Protein AF-A0A5R8KD16-F1 (afdb_monomer)

Radius of gyration: 21.83 Å; Cα contacts (8 Å, |Δi|>4): 300; chains: 1; bounding box: 64×31×75 Å

Secondary structure (DSSP, 8-state):
-HHHHHHHHHHHHHHHHHHHHHIIIIIHHHTT--SHHHHHHHHHT--EEEEEPPTTPEEEEEEESS-S-EEEETTEEEE---SEE--EEEEEEETTEEEEEEE--EE-STTPEEEEEESSTT-TT--EEEEETTEEE----EEEEE-----------

Foldseek 3Di:
DVVVVVVVVVCVVVVVVVVLCCCLVPVVVVVVHSDSLLSVLVVVLPEKEKEAAAPQKAWPDKDKPQFPPWDDDGRIIITQHAQDQMWIWTWIDHPNWIKIKIFGDHRRGSRKYKYWDFPHSNDRPGDTWIDISNHTDDDPRIDMDTDDDPDPPPPDD

Organism: NCBI:txid2576071

Nearest PDB structures (foldseek):
  3a57-assembly1_A  TM=4.289E-01  e=3.166E-02  Vibrio parahaemolyticus
  4wx3-assembly1_B  TM=4.260E-01  e=8.710E-02  Grimontia hollisae
  3kog-assembly1_A  TM=4.996E-01  e=1.429E+00  Phocaeicola vulgatus ATCC 8482
  8uid-assembly1_C  TM=3.632E-01  e=1.924E+00  Desulfurococcus amylolyticus
  2vqz-assembly1_B  TM=3.425E-01  e=8.028E+00  Influenza A virus

Structure (mmCIF, N/CA/C/O backbone):
data_AF-A0A5R8KD16-F1
#
_entry.id   AF-A0A5R8KD16-F1
#
loop_
_atom_site.group_PDB
_atom_site.id
_atom_site.type_symbol
_atom_site.label_atom_id
_atom_site.label_alt_id
_atom_site.label_comp_id
_atom_site.label_asym_id
_atom_site.label_entity_id
_atom_site.label_seq_id
_atom_site.pdbx_PDB_ins_code
_atom_site.Cartn_x
_atom_site.Cartn_y
_atom_site.Cartn_z
_atom_site.occupancy
_atom_site.B_iso_or_equiv
_atom_site.auth_seq_id
_atom_site.auth_comp_id
_atom_site.auth_asym_id
_atom_site.auth_atom_id
_atom_site.pdbx_PDB_model_num
ATOM 1 N N . MET A 1 1 ? 27.075 -16.245 -40.759 1.00 64.56 1 MET A N 1
ATOM 2 C CA . MET A 1 1 ? 25.967 -16.666 -39.868 1.00 64.56 1 MET A CA 1
ATOM 3 C C . MET A 1 1 ? 26.304 -16.569 -38.379 1.00 64.56 1 MET A C 1
ATOM 5 O O . MET A 1 1 ? 25.646 -15.789 -37.712 1.00 64.56 1 MET A O 1
ATOM 9 N N . ARG A 1 2 ? 27.343 -17.240 -37.846 1.00 74.69 2 ARG A N 1
ATOM 10 C CA . ARG A 1 2 ? 27.667 -17.206 -36.395 1.00 74.69 2 ARG A CA 1
ATOM 11 C C . ARG A 1 2 ? 27.822 -15.796 -35.789 1.00 74.69 2 ARG A C 1
ATOM 13 O O . ARG A 1 2 ? 27.236 -15.522 -34.755 1.00 74.69 2 ARG A O 1
ATOM 20 N N . ARG A 1 3 ? 28.534 -14.874 -36.455 1.00 80.19 3 ARG A N 1
ATOM 21 C CA . ARG A 1 3 ? 28.703 -13.479 -35.981 1.00 80.19 3 ARG A CA 1
ATOM 22 C C . ARG A 1 3 ? 27.389 -12.698 -35.881 1.00 80.19 3 ARG A C 1
ATOM 24 O O . ARG A 1 3 ? 27.189 -11.980 -34.914 1.00 80.19 3 ARG A O 1
ATOM 31 N N . VAL A 1 4 ? 26.493 -12.874 -36.852 1.00 86.06 4 VAL A N 1
ATOM 32 C CA . VAL A 1 4 ? 25.177 -12.213 -36.862 1.00 86.06 4 VAL A CA 1
ATOM 33 C C . VAL A 1 4 ? 24.324 -12.717 -35.697 1.00 86.06 4 VAL A C 1
ATOM 35 O O . VAL A 1 4 ? 23.692 -11.918 -35.021 1.00 86.06 4 VAL A O 1
ATOM 38 N N . ILE A 1 5 ? 24.385 -14.018 -35.396 1.00 86.81 5 ILE A N 1
ATOM 39 C CA . ILE A 1 5 ? 23.692 -14.612 -34.245 1.00 86.81 5 ILE A CA 1
ATOM 40 C C . ILE A 1 5 ? 24.199 -14.010 -32.927 1.00 86.81 5 ILE A C 1
A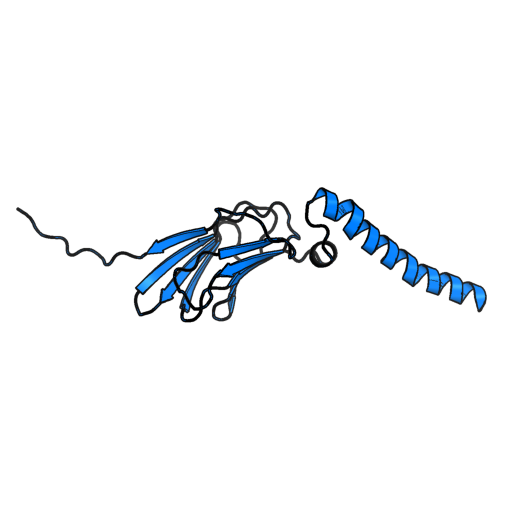TOM 42 O O . ILE A 1 5 ? 23.387 -13.611 -32.101 1.00 86.81 5 ILE A O 1
ATOM 46 N N . TYR A 1 6 ? 25.517 -13.870 -32.740 1.00 88.31 6 TYR A N 1
ATOM 47 C CA . TYR A 1 6 ? 26.062 -13.246 -31.525 1.00 88.31 6 TYR A CA 1
ATOM 48 C C . TYR A 1 6 ? 25.669 -11.773 -31.378 1.00 88.31 6 TYR A C 1
ATOM 50 O O . TYR A 1 6 ? 25.383 -11.335 -30.269 1.00 88.31 6 TYR A O 1
ATOM 58 N N . ILE A 1 7 ? 25.612 -11.019 -32.479 1.00 87.62 7 ILE A N 1
ATOM 59 C CA . ILE A 1 7 ? 25.168 -9.617 -32.462 1.00 87.62 7 ILE A CA 1
ATOM 60 C C . ILE A 1 7 ? 23.686 -9.528 -32.083 1.00 87.62 7 ILE A C 1
ATOM 62 O O . ILE A 1 7 ? 23.326 -8.734 -31.219 1.00 87.62 7 ILE A O 1
ATOM 66 N N . LEU A 1 8 ? 22.834 -10.365 -32.680 1.00 88.69 8 LEU A N 1
ATOM 67 C CA . LEU A 1 8 ? 21.404 -10.393 -32.368 1.00 88.69 8 LEU A CA 1
ATOM 68 C C . LEU A 1 8 ? 21.143 -10.822 -30.920 1.00 88.69 8 LEU A C 1
ATOM 70 O O . LEU A 1 8 ? 20.332 -10.196 -30.245 1.00 88.69 8 LEU A O 1
ATOM 74 N N . LEU A 1 9 ? 21.865 -11.828 -30.418 1.00 88.19 9 LEU A N 1
ATOM 75 C CA . LEU A 1 9 ? 21.788 -12.248 -29.015 1.00 88.19 9 LEU A CA 1
ATOM 76 C C . LEU A 1 9 ? 22.275 -11.149 -28.063 1.00 88.19 9 LEU A C 1
ATOM 78 O O . LEU A 1 9 ? 21.639 -10.894 -27.044 1.00 88.19 9 LEU A O 1
ATOM 82 N N . GLY A 1 10 ? 23.370 -10.467 -28.410 1.00 87.00 10 GLY A N 1
ATOM 83 C CA . GLY A 1 10 ? 23.874 -9.329 -27.646 1.00 87.00 10 GLY A CA 1
ATOM 84 C C . GLY A 1 10 ? 22.850 -8.197 -27.568 1.00 87.00 10 GLY A C 1
ATOM 85 O O . GLY A 1 10 ? 22.562 -7.708 -26.481 1.00 87.00 10 GLY A O 1
ATOM 86 N N . LEU A 1 11 ? 22.235 -7.827 -28.694 1.00 90.88 11 LEU A N 1
ATOM 87 C CA . LEU A 1 11 ? 21.185 -6.805 -28.737 1.00 90.88 11 LEU A CA 1
ATOM 88 C C . LEU A 1 11 ? 19.927 -7.220 -27.966 1.00 90.88 11 LEU A C 1
ATOM 90 O O . LEU A 1 11 ? 19.362 -6.397 -27.249 1.00 90.88 11 LEU A O 1
ATOM 94 N N . ALA A 1 12 ? 19.520 -8.489 -28.059 1.00 91.12 12 ALA A N 1
ATOM 95 C CA . ALA A 1 12 ? 18.364 -9.018 -27.336 1.00 91.12 12 ALA A CA 1
ATOM 96 C C . ALA A 1 12 ? 18.523 -8.941 -25.808 1.00 91.12 12 ALA A C 1
ATOM 98 O O . ALA A 1 12 ? 17.524 -8.870 -25.102 1.00 91.12 12 ALA A O 1
ATOM 99 N N . LEU A 1 13 ? 19.757 -8.921 -25.296 1.00 90.81 13 LEU A N 1
ATOM 100 C CA . LEU A 1 13 ? 20.044 -8.721 -23.873 1.00 90.81 13 LEU A CA 1
ATOM 101 C C . LEU A 1 13 ? 20.275 -7.246 -23.525 1.00 90.81 13 LEU A C 1
ATOM 103 O O . LEU A 1 13 ? 19.766 -6.758 -22.516 1.00 90.81 13 LEU A O 1
ATOM 107 N N . LEU A 1 14 ? 21.025 -6.524 -24.361 1.00 93.25 14 LEU A N 1
ATOM 108 C CA . LEU A 1 14 ? 21.408 -5.137 -24.097 1.00 93.25 14 LEU A CA 1
ATOM 109 C C . LEU A 1 14 ? 20.221 -4.176 -24.156 1.00 93.25 14 LEU A C 1
ATOM 111 O O . LEU A 1 14 ? 20.128 -3.292 -23.309 1.00 93.25 14 LEU A O 1
ATOM 115 N N . VAL A 1 15 ? 19.310 -4.338 -25.120 1.00 93.25 15 VAL A N 1
ATOM 116 C CA . VAL A 1 15 ? 18.177 -3.414 -25.288 1.00 93.25 15 VAL A CA 1
ATOM 117 C C . VAL A 1 15 ? 17.218 -3.469 -24.087 1.00 93.25 15 VAL A C 1
ATOM 119 O O . VAL A 1 15 ? 16.943 -2.407 -23.525 1.00 93.25 15 VAL A O 1
ATOM 122 N N . PRO A 1 16 ? 16.756 -4.644 -23.607 1.00 92.00 16 PRO A N 1
ATOM 123 C CA . PRO A 1 16 ? 15.934 -4.711 -22.399 1.00 92.00 16 PRO A CA 1
ATOM 124 C C . PRO A 1 16 ? 16.660 -4.203 -21.154 1.00 92.00 16 PRO A C 1
ATOM 126 O O . PRO A 1 16 ? 16.062 -3.490 -20.354 1.00 92.00 16 PRO A O 1
ATOM 129 N N . ALA A 1 17 ? 17.952 -4.512 -20.997 1.00 91.50 17 ALA A N 1
ATOM 130 C CA . ALA A 1 17 ? 18.733 -4.020 -19.865 1.00 91.50 17 ALA A CA 1
ATOM 131 C C . ALA A 1 17 ? 18.832 -2.485 -19.867 1.00 91.50 17 ALA A C 1
ATOM 133 O O . ALA A 1 17 ? 18.579 -1.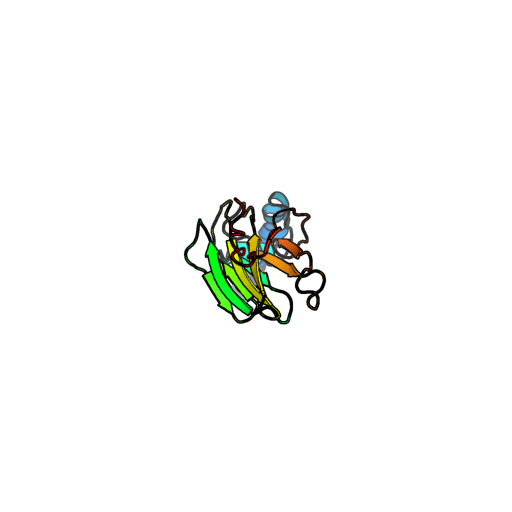849 -18.844 1.00 91.50 17 ALA A O 1
ATOM 134 N N . ALA A 1 18 ? 19.127 -1.879 -21.021 1.00 93.62 18 ALA A N 1
ATOM 135 C CA . ALA A 1 18 ? 19.162 -0.428 -21.176 1.00 93.62 18 ALA A CA 1
ATOM 136 C C . ALA A 1 18 ? 17.789 0.208 -20.914 1.00 93.62 18 ALA A C 1
ATOM 138 O O . ALA A 1 18 ? 17.707 1.233 -20.241 1.00 93.62 18 ALA A O 1
ATOM 139 N N . PHE A 1 19 ? 16.707 -0.423 -21.378 1.00 94.00 19 PHE A N 1
ATOM 140 C CA . PHE A 1 19 ? 15.346 0.029 -21.101 1.00 94.00 19 PHE A CA 1
ATOM 141 C C . PHE A 1 19 ? 15.007 -0.024 -19.604 1.00 94.00 19 PHE A C 1
ATOM 143 O O . PHE A 1 19 ? 14.470 0.941 -19.070 1.00 94.00 19 PHE A O 1
ATOM 150 N N . LEU A 1 20 ? 15.376 -1.096 -18.895 1.00 93.38 20 LEU A N 1
ATOM 151 C CA . LEU A 1 20 ? 15.185 -1.200 -17.442 1.00 93.38 20 LEU A CA 1
ATOM 152 C C . LEU A 1 20 ? 15.945 -0.108 -16.680 1.00 93.38 20 LEU A C 1
ATOM 154 O O . LEU A 1 20 ? 15.398 0.505 -15.761 1.00 93.38 20 LEU A O 1
ATOM 158 N N . VAL A 1 21 ? 17.189 0.165 -17.083 1.00 94.00 21 VAL A N 1
ATOM 159 C CA . VAL A 1 21 ? 17.995 1.262 -16.530 1.00 94.00 21 VAL A CA 1
ATOM 160 C C . VAL A 1 21 ? 17.323 2.609 -16.806 1.00 94.00 21 VAL A C 1
ATOM 162 O O . VAL A 1 21 ? 17.181 3.406 -15.882 1.00 94.00 21 VAL A O 1
ATOM 165 N N . PHE A 1 22 ? 16.839 2.846 -18.027 1.00 94.62 22 PHE A N 1
ATOM 166 C CA . PHE A 1 22 ? 16.106 4.065 -18.377 1.00 94.62 22 PHE A CA 1
ATOM 167 C C . PHE A 1 22 ? 14.836 4.246 -17.530 1.00 94.62 22 PHE A C 1
ATOM 169 O O . PHE A 1 22 ? 14.619 5.317 -16.964 1.00 94.62 22 PHE A O 1
ATOM 176 N N . VAL A 1 23 ? 14.023 3.196 -17.368 1.00 93.94 23 VAL A N 1
ATOM 177 C CA . VAL A 1 23 ? 12.816 3.251 -16.529 1.00 93.94 23 VAL A CA 1
ATOM 178 C C . VAL A 1 23 ? 13.183 3.648 -15.100 1.00 93.94 23 VAL A C 1
ATOM 180 O O . VAL A 1 23 ? 12.602 4.591 -14.569 1.00 93.94 23 VAL A O 1
ATOM 183 N N . ARG A 1 24 ? 14.176 2.994 -14.483 1.00 93.19 24 ARG A N 1
ATOM 184 C CA . ARG A 1 24 ? 14.570 3.288 -13.098 1.00 93.19 24 ARG A CA 1
ATOM 185 C C . ARG A 1 24 ? 15.178 4.682 -12.923 1.00 93.19 24 ARG A C 1
ATOM 187 O O . ARG A 1 24 ? 14.822 5.384 -11.982 1.00 93.19 24 ARG A O 1
ATOM 194 N N . TYR A 1 25 ? 16.131 5.058 -13.771 1.00 94.25 25 TYR A N 1
ATOM 195 C CA . TYR A 1 25 ? 16.970 6.239 -13.541 1.00 94.25 25 TYR A CA 1
ATOM 196 C C . TYR A 1 25 ? 16.493 7.500 -14.263 1.00 94.25 25 TYR A C 1
ATOM 198 O O . TYR A 1 25 ? 17.009 8.577 -13.985 1.00 94.25 25 TYR A O 1
ATOM 206 N N . SER A 1 26 ? 15.516 7.400 -15.164 1.00 91.31 26 SER A N 1
ATOM 207 C CA . SER A 1 26 ? 14.915 8.568 -15.815 1.00 91.31 26 SER A CA 1
ATOM 208 C C . SER A 1 26 ? 13.455 8.730 -15.413 1.00 91.31 26 SER A C 1
ATOM 210 O O . SER A 1 26 ? 13.088 9.757 -14.853 1.00 91.31 26 SER A O 1
ATOM 212 N N . PHE A 1 27 ? 12.630 7.706 -15.633 1.00 89.75 27 PHE A N 1
ATOM 213 C CA . PHE A 1 27 ? 11.184 7.827 -15.435 1.00 89.75 27 PHE A CA 1
ATOM 214 C C . PHE A 1 27 ? 10.774 7.709 -13.953 1.00 89.75 27 PHE A C 1
ATOM 216 O O . PHE A 1 27 ? 10.029 8.533 -13.442 1.00 89.75 27 PHE A O 1
ATOM 223 N N . MET A 1 28 ? 11.302 6.740 -13.200 1.00 90.75 28 MET A N 1
ATOM 224 C CA . MET A 1 28 ? 10.957 6.599 -11.774 1.00 90.75 28 MET A CA 1
ATOM 225 C C . MET A 1 28 ? 11.545 7.717 -10.894 1.00 90.75 28 MET A C 1
ATOM 227 O O . MET A 1 28 ? 11.031 7.987 -9.808 1.00 90.75 28 MET A O 1
ATOM 231 N N . VAL A 1 29 ? 12.611 8.382 -11.355 1.00 89.38 29 VAL A N 1
ATOM 232 C CA . VAL A 1 29 ? 13.182 9.558 -10.680 1.00 89.38 29 VAL A CA 1
ATOM 233 C C . VAL A 1 29 ? 12.197 10.726 -10.698 1.00 89.38 29 VAL A C 1
ATOM 235 O O . VAL A 1 29 ? 12.017 11.350 -9.655 1.00 89.38 29 VAL A O 1
ATOM 238 N N . SER A 1 30 ? 11.522 10.999 -11.824 1.00 87.19 30 SER A N 1
ATOM 239 C CA . SER A 1 30 ? 10.536 12.092 -11.896 1.00 87.19 30 SER A CA 1
ATOM 240 C C . SER A 1 30 ? 9.309 11.850 -11.020 1.00 87.19 30 SER A C 1
ATOM 242 O O . SER A 1 30 ? 8.678 12.800 -10.576 1.00 87.19 30 SER A O 1
ATOM 244 N N . GLU A 1 31 ? 9.001 10.586 -10.740 1.00 84.62 31 GLU A N 1
ATOM 245 C CA . GLU A 1 31 ? 7.925 10.178 -9.831 1.00 84.62 31 GLU A CA 1
ATOM 246 C C . GLU A 1 31 ? 8.373 10.192 -8.355 1.00 84.62 31 GLU A C 1
ATOM 248 O O . GLU A 1 31 ? 7.545 10.105 -7.458 1.00 84.62 31 GLU A O 1
ATOM 253 N N . GLY A 1 32 ? 9.678 10.303 -8.067 1.00 86.56 32 GLY A N 1
ATOM 254 C CA . GLY A 1 32 ? 10.208 10.329 -6.698 1.00 86.56 32 GLY A CA 1
ATOM 255 C C . GLY A 1 32 ? 10.400 8.953 -6.041 1.00 86.56 32 GLY A C 1
ATOM 256 O O . GLY A 1 32 ? 10.496 8.878 -4.808 1.00 86.56 32 GLY A O 1
ATOM 257 N N . TYR A 1 33 ? 10.484 7.878 -6.841 1.00 87.12 33 TYR A N 1
ATOM 258 C CA . TYR A 1 33 ? 10.684 6.493 -6.377 1.00 87.12 33 TYR A CA 1
ATOM 259 C C . TYR A 1 33 ? 11.719 5.722 -7.230 1.00 87.12 33 TYR A C 1
ATOM 261 O O . TYR A 1 33 ? 11.357 4.745 -7.881 1.00 87.12 33 TYR A O 1
ATOM 269 N N . PRO A 1 34 ? 13.015 6.090 -7.261 1.00 90.25 34 PRO A N 1
ATOM 270 C CA . PRO A 1 34 ? 14.023 5.468 -8.138 1.00 90.25 34 PRO A CA 1
ATOM 271 C C . PRO A 1 34 ? 14.488 4.060 -7.689 1.00 90.25 34 PRO A C 1
ATOM 273 O O . PRO A 1 34 ? 15.685 3.743 -7.638 1.00 90.25 34 PRO A O 1
ATOM 276 N N . THR A 1 35 ? 13.542 3.185 -7.358 1.00 91.81 35 THR A N 1
ATOM 277 C CA . THR A 1 35 ? 13.758 1.815 -6.884 1.00 91.81 35 THR A CA 1
ATOM 278 C C . THR A 1 35 ? 13.509 0.797 -7.999 1.00 91.81 35 THR A C 1
ATOM 280 O O . THR A 1 35 ? 12.825 1.072 -8.991 1.00 91.81 35 THR A O 1
ATOM 283 N N . TRP A 1 36 ? 14.091 -0.397 -7.867 1.00 91.88 36 TRP A N 1
ATOM 284 C CA . TRP A 1 36 ? 13.822 -1.484 -8.816 1.00 91.88 36 TRP A CA 1
ATOM 285 C C . TRP A 1 36 ? 12.395 -2.015 -8.668 1.00 91.88 36 TRP A C 1
ATOM 287 O O . TRP A 1 36 ? 11.795 -2.452 -9.647 1.00 91.88 36 TRP A O 1
ATOM 297 N N . GLU A 1 37 ? 11.832 -1.925 -7.468 1.00 91.06 37 GLU A N 1
ATOM 298 C CA . GLU A 1 37 ? 10.452 -2.257 -7.141 1.00 91.06 37 GLU A CA 1
ATOM 299 C C . GLU A 1 37 ? 9.484 -1.359 -7.913 1.00 91.06 37 GLU A C 1
ATOM 301 O O . GLU A 1 37 ? 8.558 -1.871 -8.540 1.00 91.06 37 GLU A O 1
ATOM 306 N N . ALA A 1 38 ? 9.729 -0.044 -7.944 1.00 90.31 38 ALA A N 1
ATOM 307 C CA . ALA A 1 38 ? 8.927 0.902 -8.716 1.00 90.31 38 ALA A CA 1
ATOM 308 C C . ALA A 1 38 ? 8.974 0.575 -10.218 1.00 90.31 38 ALA A C 1
ATOM 310 O O . ALA A 1 38 ? 7.931 0.441 -10.861 1.00 90.31 38 ALA A O 1
ATOM 311 N N . ALA A 1 39 ? 10.180 0.354 -10.757 1.00 92.19 39 ALA A N 1
ATOM 312 C CA . ALA A 1 39 ? 10.373 -0.014 -12.159 1.00 92.19 39 ALA A CA 1
ATOM 313 C C . ALA A 1 39 ? 9.668 -1.336 -12.508 1.00 92.19 39 ALA A C 1
ATOM 315 O O . ALA A 1 39 ? 8.973 -1.416 -13.519 1.00 92.19 39 ALA A O 1
ATOM 316 N N . ARG A 1 40 ? 9.783 -2.363 -11.653 1.00 91.00 40 ARG A N 1
ATOM 317 C CA . ARG A 1 40 ? 9.046 -3.626 -11.802 1.00 91.00 40 ARG A CA 1
ATOM 318 C C . ARG A 1 40 ? 7.544 -3.364 -11.837 1.00 91.00 40 ARG A C 1
ATOM 320 O O . ARG A 1 40 ? 6.889 -3.808 -12.775 1.00 91.00 40 ARG A O 1
ATOM 327 N N . ASN A 1 41 ? 7.002 -2.664 -10.838 1.00 90.12 41 ASN A N 1
ATOM 328 C CA . ASN A 1 41 ? 5.560 -2.455 -10.713 1.00 90.12 41 ASN A CA 1
ATOM 329 C C . ASN A 1 41 ? 4.998 -1.658 -11.897 1.00 90.12 41 ASN A C 1
ATOM 331 O O . ASN A 1 41 ? 3.919 -1.988 -12.385 1.00 90.12 41 ASN A O 1
ATOM 335 N N . TYR A 1 42 ? 5.750 -0.679 -12.413 1.00 89.31 42 TYR A N 1
ATOM 336 C CA . TYR A 1 42 ? 5.430 0.025 -13.658 1.00 89.31 42 TYR A CA 1
ATOM 337 C C . TYR A 1 42 ? 5.264 -0.938 -14.838 1.00 89.31 42 TYR A C 1
ATOM 339 O O . TYR A 1 42 ? 4.255 -0.885 -15.543 1.00 89.31 42 TYR A O 1
ATOM 347 N N . LEU A 1 43 ? 6.231 -1.838 -15.038 1.00 90.50 43 LEU A N 1
ATOM 348 C CA . LEU A 1 43 ? 6.246 -2.760 -16.177 1.00 90.50 43 LEU A CA 1
ATOM 349 C C . LEU A 1 43 ? 5.116 -3.783 -16.116 1.00 90.50 43 LEU A C 1
ATOM 351 O O . LEU A 1 43 ? 4.516 -4.086 -17.143 1.00 90.50 43 LEU A O 1
ATOM 355 N N . VAL A 1 44 ? 4.813 -4.294 -14.921 1.00 88.56 44 VAL A N 1
ATOM 356 C CA . VAL A 1 44 ? 3.732 -5.273 -14.729 1.00 88.56 44 VAL A CA 1
ATOM 357 C C . VAL A 1 44 ? 2.368 -4.631 -14.454 1.00 88.56 44 VAL A C 1
ATOM 359 O O . VAL A 1 44 ? 1.380 -5.348 -14.346 1.00 88.56 44 VAL A O 1
ATOM 362 N N . ARG A 1 45 ? 2.303 -3.295 -14.347 1.00 85.06 45 ARG A N 1
ATOM 363 C CA . ARG A 1 45 ? 1.094 -2.515 -14.016 1.00 85.06 45 ARG A CA 1
ATOM 364 C C . ARG A 1 45 ? 0.389 -2.999 -12.739 1.00 85.06 45 ARG A C 1
ATOM 366 O O . ARG A 1 45 ? -0.832 -2.975 -12.647 1.00 85.06 45 ARG A O 1
ATOM 373 N N . ASP A 1 46 ? 1.174 -3.406 -11.744 1.00 77.38 46 ASP A N 1
ATOM 374 C CA . ASP A 1 46 ? 0.701 -4.110 -10.545 1.00 77.38 46 ASP A CA 1
ATOM 375 C C . ASP A 1 46 ? 0.750 -3.219 -9.295 1.00 77.38 46 ASP A C 1
ATOM 377 O O . ASP A 1 46 ? 1.610 -3.376 -8.420 1.00 77.38 46 ASP A O 1
ATOM 381 N N . GLY A 1 47 ? -0.169 -2.253 -9.233 1.00 85.50 47 GLY A N 1
ATOM 382 C CA . GLY A 1 47 ? -0.356 -1.396 -8.064 1.00 85.50 47 GLY A CA 1
ATOM 383 C C . GLY A 1 47 ? -1.321 -2.002 -7.045 1.00 85.50 47 GLY A C 1
ATOM 384 O O . GLY A 1 47 ? -2.324 -2.617 -7.401 1.00 85.50 47 GLY A O 1
ATOM 385 N N . GLU A 1 48 ? -1.014 -1.834 -5.763 1.00 93.00 48 GLU A N 1
ATOM 386 C CA . GLU A 1 48 ? -1.863 -2.247 -4.640 1.00 93.00 48 GLU A CA 1
ATOM 387 C C . GLU A 1 48 ? -1.486 -1.472 -3.383 1.00 93.00 48 GLU A C 1
ATOM 389 O O . GLU A 1 48 ? -0.375 -0.950 -3.269 1.00 93.00 48 GLU A O 1
ATOM 394 N N . ILE A 1 49 ? -2.410 -1.422 -2.435 1.00 95.81 49 ILE A N 1
ATOM 395 C CA . ILE A 1 49 ? -2.165 -0.930 -1.087 1.00 95.81 49 ILE A CA 1
ATOM 396 C C . ILE A 1 49 ? -2.231 -2.133 -0.163 1.00 95.81 49 ILE A C 1
ATOM 398 O O . ILE A 1 49 ? -3.212 -2.871 -0.162 1.00 95.81 49 ILE A O 1
ATOM 402 N N . VAL A 1 50 ? -1.161 -2.363 0.582 1.00 96.56 50 VAL A N 1
ATOM 403 C CA . VAL A 1 50 ? -1.053 -3.458 1.535 1.00 96.56 50 VAL A CA 1
ATOM 404 C C . VAL A 1 50 ? -0.975 -2.865 2.926 1.00 96.56 50 VAL A C 1
ATOM 406 O O . VAL A 1 50 ? -0.041 -2.135 3.232 1.00 96.56 50 VAL A O 1
ATOM 409 N N . THR A 1 51 ? -1.901 -3.240 3.789 1.00 97.88 51 THR A N 1
ATOM 410 C CA . THR A 1 51 ? -1.865 -2.903 5.207 1.00 97.88 51 THR A CA 1
ATOM 411 C C . THR A 1 51 ? -1.596 -4.169 5.999 1.00 97.88 51 THR A C 1
ATOM 413 O O . THR A 1 51 ? -2.283 -5.173 5.822 1.00 97.88 51 THR A O 1
ATOM 416 N N . ARG A 1 52 ? -0.585 -4.143 6.866 1.00 97.75 52 ARG A N 1
ATOM 417 C CA . ARG A 1 52 ? -0.364 -5.183 7.876 1.00 97.75 52 ARG A CA 1
ATOM 418 C C . ARG A 1 52 ? -0.814 -4.645 9.218 1.00 97.75 52 ARG A C 1
ATOM 420 O O . ARG A 1 52 ? -0.348 -3.586 9.604 1.00 97.75 52 ARG A O 1
ATOM 427 N N . LEU A 1 53 ? -1.685 -5.358 9.908 1.00 96.81 53 LEU A N 1
ATOM 428 C CA . LEU A 1 53 ? -2.100 -5.002 11.259 1.00 96.81 53 LEU A CA 1
ATOM 429 C C . LEU A 1 53 ? -1.101 -5.532 12.301 1.00 96.81 53 LEU A C 1
ATOM 431 O O . LEU A 1 53 ? -0.368 -6.479 11.995 1.00 96.81 53 LEU A O 1
ATOM 435 N N . PRO A 1 54 ? -1.074 -4.946 13.514 1.00 95.38 54 PRO A N 1
ATOM 436 C CA . PRO A 1 54 ? -0.373 -5.520 14.657 1.00 95.38 54 PRO A CA 1
ATOM 437 C C . PRO A 1 54 ? -0.806 -6.961 14.953 1.00 95.38 54 PRO A C 1
ATOM 439 O O . PRO A 1 54 ? -1.921 -7.385 14.633 1.00 95.38 54 PRO A O 1
ATOM 442 N N . ASP A 1 55 ? 0.082 -7.702 15.602 1.00 92.62 55 ASP A N 1
ATOM 443 C CA . ASP A 1 55 ? -0.163 -9.059 16.065 1.00 92.62 55 ASP A CA 1
ATOM 444 C C . ASP A 1 55 ? -1.334 -9.085 17.057 1.00 92.62 55 ASP A C 1
ATOM 446 O O . ASP A 1 55 ? -1.566 -8.148 17.821 1.00 92.62 55 ASP A O 1
ATOM 450 N N . GLY A 1 56 ? -2.105 -10.172 17.035 1.00 88.25 56 GLY A N 1
ATOM 451 C CA . GLY A 1 56 ? -3.272 -10.340 17.906 1.00 88.25 56 GLY A CA 1
ATOM 452 C C . GLY A 1 56 ? -4.531 -9.591 17.456 1.00 88.25 56 GLY A C 1
ATOM 453 O O . GLY A 1 56 ? -5.607 -9.902 17.962 1.00 88.25 56 GLY A O 1
ATOM 454 N N . GLN A 1 57 ? -4.449 -8.683 16.474 1.00 93.06 57 GLN A N 1
ATOM 455 C CA . GLN A 1 57 ? -5.645 -8.098 15.866 1.00 93.06 57 GLN A CA 1
ATOM 456 C C . GLN A 1 57 ? -6.320 -9.077 14.902 1.00 93.06 57 GLN A C 1
ATOM 458 O O . GLN A 1 57 ? -5.691 -9.647 14.008 1.00 93.06 57 GLN A O 1
ATOM 463 N N . LYS A 1 58 ? -7.638 -9.219 15.025 1.00 94.19 58 LYS A N 1
ATOM 464 C CA . LYS A 1 58 ? -8.471 -9.963 14.080 1.00 94.19 58 LYS A CA 1
ATOM 465 C C . LYS A 1 58 ? -9.199 -8.994 13.158 1.00 94.19 58 LYS A C 1
ATOM 467 O O . LYS A 1 58 ? -9.922 -8.127 13.632 1.00 94.19 58 LYS A O 1
ATOM 472 N N . VAL A 1 59 ? -9.074 -9.170 11.843 1.00 96.69 59 VAL A N 1
ATOM 473 C CA . VAL A 1 59 ? -9.868 -8.403 10.869 1.00 96.69 59 VAL A CA 1
ATOM 474 C C . VAL A 1 59 ? -11.306 -8.918 10.871 1.00 96.69 59 VAL A C 1
ATOM 476 O O . VAL A 1 59 ? -11.545 -10.093 10.595 1.00 96.69 59 VAL A O 1
ATOM 479 N N . LEU A 1 60 ? -12.266 -8.040 11.157 1.00 95.94 60 LEU A N 1
ATOM 480 C CA . LEU A 1 60 ? -13.697 -8.335 11.056 1.00 95.94 60 LEU A CA 1
ATOM 481 C C . LEU A 1 60 ? -14.235 -7.999 9.663 1.00 95.94 60 LEU A C 1
ATOM 483 O O . LEU A 1 60 ? -14.997 -8.768 9.083 1.00 95.94 60 LEU A O 1
ATOM 487 N N . SER A 1 61 ? -13.829 -6.851 9.120 1.00 96.44 61 SER A N 1
ATOM 488 C CA . SER A 1 61 ? -14.218 -6.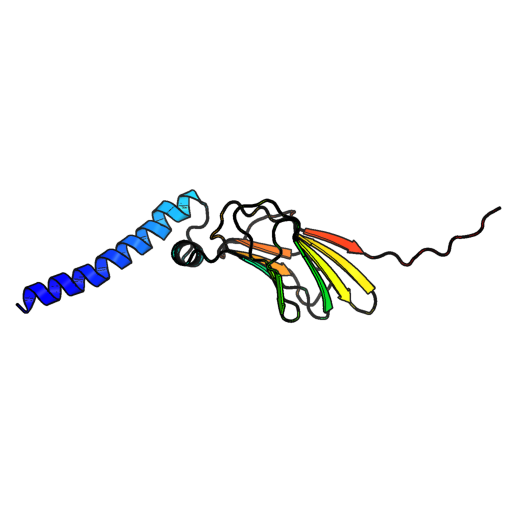402 7.783 1.00 96.44 61 SER A CA 1
ATOM 489 C C . SER A 1 61 ? -13.245 -5.354 7.256 1.00 96.44 61 SER A C 1
ATOM 491 O O . SER A 1 61 ? -12.649 -4.617 8.038 1.00 96.44 61 SER A O 1
ATOM 493 N N . ALA A 1 62 ? -13.140 -5.236 5.936 1.00 97.75 62 ALA A N 1
ATOM 494 C CA . ALA A 1 62 ? -12.413 -4.160 5.277 1.00 97.75 62 ALA A CA 1
ATOM 495 C C . ALA A 1 62 ? -13.252 -3.590 4.128 1.00 97.75 62 ALA A C 1
ATOM 497 O O . ALA A 1 62 ? -13.960 -4.337 3.452 1.00 97.75 62 ALA A O 1
ATOM 498 N N . ARG A 1 63 ? -13.176 -2.276 3.919 1.00 97.50 63 ARG A N 1
ATOM 499 C CA . ARG A 1 63 ? -13.871 -1.556 2.849 1.00 97.50 63 ARG A CA 1
ATOM 500 C C . ARG A 1 63 ? -12.972 -0.464 2.284 1.00 97.50 63 ARG A C 1
ATOM 502 O O . ARG A 1 63 ? -12.154 0.092 3.004 1.00 97.50 63 ARG A O 1
ATOM 509 N N . CYS A 1 64 ? -13.156 -0.148 1.010 1.00 96.38 64 CYS A N 1
ATOM 510 C CA . CYS A 1 64 ? -12.600 1.010 0.332 1.00 96.38 64 CYS A CA 1
ATOM 511 C C . CYS A 1 64 ? -13.756 1.724 -0.381 1.00 96.38 64 CYS A C 1
ATOM 513 O O . CYS A 1 64 ? -14.719 1.083 -0.798 1.00 96.38 64 CYS A O 1
ATOM 515 N N . ASP A 1 65 ? -13.720 3.048 -0.431 1.00 94.94 65 ASP A N 1
ATOM 516 C CA . ASP A 1 65 ? -14.702 3.871 -1.147 1.00 94.94 65 ASP A CA 1
ATOM 517 C C . ASP A 1 65 ? -14.558 3.783 -2.673 1.00 94.94 65 ASP A C 1
ATOM 519 O O . ASP A 1 65 ? -15.565 3.739 -3.375 1.00 94.94 65 ASP A O 1
ATOM 523 N N . ASP A 1 66 ? -13.325 3.689 -3.165 1.00 91.38 66 ASP A N 1
ATOM 524 C CA . ASP A 1 66 ? -12.991 3.719 -4.595 1.00 91.38 66 ASP A CA 1
ATOM 525 C C . ASP A 1 66 ? -12.657 2.345 -5.200 1.00 91.38 66 ASP A C 1
ATOM 527 O O . ASP A 1 66 ? -12.259 2.246 -6.366 1.00 91.38 66 ASP A O 1
ATOM 531 N N . SER A 1 67 ? -12.755 1.267 -4.418 1.00 91.31 67 SER A N 1
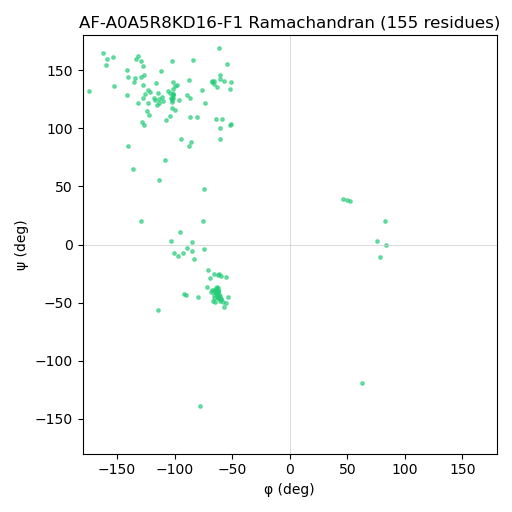ATOM 532 C CA . SER A 1 67 ? -12.506 -0.088 -4.909 1.00 91.31 67 SER A CA 1
ATOM 533 C C . SER A 1 67 ? -13.266 -1.150 -4.125 1.00 91.31 67 SER A C 1
ATOM 535 O O . SER A 1 67 ? -13.242 -1.172 -2.896 1.00 91.31 67 SER A O 1
ATOM 537 N N . ASP A 1 68 ? -13.848 -2.095 -4.858 1.00 92.19 68 ASP A N 1
ATOM 538 C CA . ASP A 1 68 ? -14.440 -3.312 -4.301 1.00 92.19 68 ASP A CA 1
ATOM 539 C C . ASP A 1 68 ? -13.445 -4.491 -4.269 1.00 92.19 68 ASP A C 1
ATOM 541 O O . ASP A 1 68 ? -13.739 -5.543 -3.701 1.00 92.19 68 ASP A O 1
ATOM 545 N N . ASP A 1 69 ? -12.254 -4.343 -4.865 1.00 94.38 69 ASP A N 1
ATOM 546 C CA . ASP A 1 69 ? -11.232 -5.395 -4.910 1.00 94.38 69 ASP A CA 1
ATOM 547 C C . ASP A 1 69 ? -10.336 -5.324 -3.665 1.00 94.38 69 ASP A C 1
ATOM 549 O O . ASP A 1 69 ? -9.271 -4.690 -3.635 1.00 94.38 69 ASP A O 1
ATOM 553 N N . ILE A 1 70 ? -10.830 -5.965 -2.604 1.00 96.50 70 ILE A N 1
ATOM 554 C CA . ILE A 1 70 ? -10.181 -6.058 -1.299 1.00 96.50 70 ILE A CA 1
ATOM 555 C C . ILE A 1 70 ? -10.058 -7.520 -0.899 1.00 96.50 70 ILE A C 1
ATOM 557 O O . ILE A 1 70 ? -11.030 -8.275 -0.877 1.00 96.50 70 ILE A O 1
ATOM 561 N N . ARG A 1 71 ? -8.849 -7.913 -0.505 1.00 97.19 71 ARG A N 1
ATOM 562 C CA . ARG A 1 71 ? -8.549 -9.250 -0.001 1.00 97.19 71 ARG A CA 1
ATOM 563 C C . ARG A 1 71 ? -7.983 -9.179 1.407 1.00 97.19 71 ARG A C 1
ATOM 565 O O . ARG A 1 71 ? -7.030 -8.448 1.665 1.00 97.19 71 ARG A O 1
ATOM 572 N N . ILE A 1 72 ? -8.536 -10.000 2.292 1.00 97.19 72 I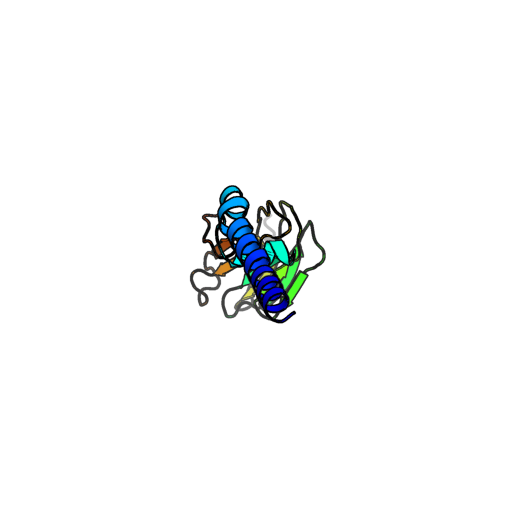LE A N 1
ATOM 573 C CA . ILE A 1 72 ? -8.076 -10.174 3.672 1.00 97.19 72 ILE A CA 1
ATOM 574 C C . ILE A 1 72 ? -7.350 -11.520 3.770 1.00 97.19 72 ILE A C 1
ATOM 576 O O . ILE A 1 72 ? -7.843 -12.535 3.282 1.00 97.19 72 ILE A O 1
ATOM 580 N N . ASP A 1 73 ? -6.165 -11.517 4.372 1.00 95.31 73 ASP A N 1
ATOM 581 C CA . ASP A 1 73 ? -5.277 -12.671 4.530 1.00 95.31 73 ASP A CA 1
ATOM 582 C C . ASP A 1 73 ? -4.638 -12.616 5.928 1.00 95.31 73 ASP A C 1
ATOM 584 O O . ASP A 1 73 ? -3.582 -12.014 6.137 1.00 95.31 73 ASP A O 1
ATOM 588 N N . GLY A 1 74 ? -5.352 -13.147 6.925 1.00 92.56 74 GLY A N 1
ATOM 589 C CA . GLY A 1 74 ? -4.984 -13.008 8.336 1.00 92.56 74 GLY A CA 1
ATOM 590 C C . GLY A 1 74 ? -4.998 -11.543 8.787 1.00 92.56 74 GLY A C 1
ATOM 591 O O . GLY A 1 74 ? -6.029 -10.879 8.715 1.00 92.56 74 GLY A O 1
ATOM 592 N N . THR A 1 75 ? -3.845 -11.035 9.231 1.00 93.75 75 THR A N 1
ATOM 593 C CA . THR A 1 75 ? -3.638 -9.627 9.631 1.00 93.75 75 THR A CA 1
ATOM 594 C C . THR A 1 75 ? -3.302 -8.707 8.456 1.00 93.75 75 THR A C 1
ATOM 596 O O . THR A 1 75 ? -3.042 -7.518 8.643 1.00 93.75 75 THR A O 1
ATOM 599 N N . LYS A 1 76 ? -3.269 -9.233 7.228 1.00 96.75 76 LYS A N 1
ATOM 600 C CA . LYS A 1 76 ? -2.950 -8.473 6.021 1.00 96.75 76 LYS A CA 1
ATOM 601 C C . LYS A 1 76 ? -4.226 -8.122 5.261 1.00 96.75 76 LYS A C 1
ATOM 603 O O . LYS A 1 76 ? -5.009 -9.002 4.918 1.00 96.75 76 LYS A O 1
ATOM 608 N N . VAL A 1 77 ? -4.382 -6.850 4.916 1.00 97.81 77 VAL A N 1
ATOM 609 C CA . VAL A 1 77 ? -5.431 -6.351 4.020 1.00 97.81 77 VAL A CA 1
ATOM 610 C C . VAL A 1 77 ? -4.772 -5.821 2.754 1.00 97.81 77 VAL A C 1
ATOM 612 O O . VAL A 1 77 ? -3.783 -5.093 2.816 1.00 97.81 77 VAL A O 1
ATOM 615 N N . ILE A 1 78 ? -5.270 -6.242 1.597 1.00 97.19 78 ILE A N 1
ATOM 616 C CA . ILE A 1 78 ? -4.743 -5.876 0.283 1.00 97.19 78 ILE A CA 1
ATOM 617 C C . ILE A 1 78 ? -5.875 -5.243 -0.507 1.00 97.19 78 ILE A C 1
ATOM 619 O O . ILE A 1 78 ? -6.880 -5.901 -0.750 1.00 97.19 78 ILE A O 1
ATOM 623 N N . THR A 1 79 ? -5.680 -4.006 -0.945 1.00 96.12 79 THR A N 1
ATOM 624 C CA . THR A 1 79 ? -6.643 -3.257 -1.754 1.00 96.12 79 THR A CA 1
ATOM 625 C C . THR A 1 79 ? -6.041 -2.989 -3.126 1.00 96.12 79 THR A C 1
ATOM 627 O O . THR A 1 79 ? -4.989 -2.348 -3.247 1.00 96.12 79 THR A O 1
ATOM 630 N N . LYS A 1 80 ? -6.698 -3.473 -4.181 1.00 92.94 80 LYS A N 1
ATOM 631 C CA . LYS A 1 80 ? -6.351 -3.146 -5.565 1.00 92.94 80 LYS A CA 1
ATOM 632 C C . LYS A 1 80 ? -7.065 -1.865 -5.946 1.00 92.94 80 LYS A C 1
ATOM 634 O O . LYS A 1 80 ? -8.277 -1.832 -6.095 1.00 92.94 80 LYS A O 1
ATOM 639 N N . ILE A 1 81 ? -6.304 -0.792 -6.097 1.00 90.00 81 ILE A N 1
ATOM 640 C CA . ILE A 1 81 ? -6.846 0.515 -6.453 1.00 90.00 81 ILE A CA 1
ATOM 641 C C . ILE A 1 81 ? -5.921 1.209 -7.444 1.00 90.00 81 ILE A C 1
ATOM 643 O O . ILE A 1 81 ? -4.702 1.024 -7.408 1.00 90.00 81 ILE A O 1
ATOM 647 N N . GLY A 1 82 ? -6.510 1.956 -8.376 1.00 84.44 82 GLY A N 1
ATOM 648 C CA . GLY A 1 82 ? -5.812 2.694 -9.422 1.00 84.44 82 GLY A CA 1
ATOM 649 C C . GLY A 1 82 ? -5.187 3.994 -8.918 1.00 84.44 82 GLY A C 1
ATOM 650 O O . GLY A 1 82 ? -4.558 4.030 -7.862 1.00 84.44 82 GLY A O 1
ATOM 651 N N . TYR A 1 83 ? -5.306 5.043 -9.723 1.00 87.81 83 TYR A N 1
ATOM 652 C CA . TYR A 1 83 ? -4.995 6.411 -9.323 1.00 87.81 83 TYR A CA 1
ATOM 653 C C . TYR A 1 83 ? -6.194 6.956 -8.538 1.00 87.81 83 TYR A C 1
ATOM 655 O O . TYR A 1 83 ? -7.241 7.159 -9.149 1.00 87.81 83 TYR A O 1
ATOM 663 N N . SER A 1 84 ? -6.071 7.150 -7.221 1.00 89.31 84 SER A N 1
ATOM 664 C CA . SER A 1 84 ? -7.142 7.756 -6.417 1.00 89.31 84 SER A CA 1
ATOM 665 C C . SER A 1 84 ? -6.681 8.284 -5.057 1.00 89.31 84 SER A C 1
ATOM 667 O O . SER A 1 84 ? -5.602 7.936 -4.565 1.00 89.31 84 SER A O 1
ATOM 669 N N . TRP A 1 85 ? -7.534 9.106 -4.448 1.00 92.00 85 TRP A N 1
ATOM 670 C CA . TRP A 1 85 ? -7.524 9.443 -3.028 1.00 92.00 85 TRP A CA 1
ATOM 671 C C . TRP A 1 85 ? -8.708 8.748 -2.377 1.00 92.00 85 TRP A C 1
ATOM 673 O O . TRP A 1 85 ? -9.843 9.157 -2.581 1.00 92.00 85 TRP A O 1
ATOM 683 N N . SER A 1 86 ? -8.414 7.710 -1.608 1.00 92.50 86 SER A N 1
ATOM 684 C CA . SER A 1 86 ? -9.420 6.770 -1.128 1.00 92.50 86 SER A CA 1
ATOM 685 C C . SER A 1 86 ? -9.338 6.606 0.376 1.00 92.50 86 SER A C 1
ATOM 687 O O . SER A 1 86 ? -8.246 6.682 0.942 1.00 92.50 86 SER A O 1
ATOM 689 N N . THR A 1 87 ? -10.451 6.253 0.995 1.00 96.62 87 THR A N 1
ATOM 690 C CA . THR A 1 87 ? -10.525 5.814 2.385 1.00 96.62 87 THR A CA 1
ATOM 691 C C . THR A 1 87 ? -10.657 4.299 2.434 1.00 96.62 87 THR A C 1
ATOM 693 O O . THR A 1 87 ? -11.647 3.733 1.973 1.00 96.62 87 THR A O 1
ATOM 696 N N . ILE A 1 88 ? -9.678 3.627 3.034 1.00 97.38 88 ILE A N 1
ATOM 697 C CA . ILE A 1 88 ? -9.748 2.214 3.399 1.00 97.38 88 ILE A CA 1
ATOM 698 C C . ILE A 1 88 ? -10.084 2.138 4.886 1.00 97.38 88 ILE A C 1
ATOM 700 O O . ILE A 1 88 ? -9.280 2.548 5.720 1.00 97.38 88 ILE A O 1
ATOM 704 N N . SER A 1 89 ? -11.244 1.594 5.232 1.00 97.56 89 SER A N 1
ATOM 705 C CA . SER A 1 89 ? -11.616 1.309 6.616 1.00 97.56 89 SER A CA 1
ATOM 706 C C . SER A 1 89 ? -11.434 -0.173 6.916 1.00 97.56 89 SER A C 1
ATOM 708 O O . SER A 1 89 ? -11.902 -1.041 6.179 1.00 97.56 89 SER A O 1
ATOM 710 N N . ILE A 1 90 ? -10.730 -0.477 8.003 1.00 97.81 90 ILE A N 1
ATOM 711 C CA . ILE A 1 90 ? -10.484 -1.839 8.472 1.00 97.81 90 ILE A CA 1
ATOM 712 C C . ILE A 1 90 ? -11.030 -1.937 9.889 1.00 97.81 90 ILE A C 1
ATOM 714 O O . ILE A 1 90 ? -10.499 -1.321 10.809 1.00 97.81 90 ILE A O 1
ATOM 718 N N . ARG A 1 91 ? -12.099 -2.712 10.058 1.00 97.50 91 ARG A N 1
ATOM 719 C CA . ARG A 1 91 ? -12.676 -3.003 11.367 1.00 97.50 91 ARG A CA 1
ATOM 720 C C . ARG A 1 91 ? -11.954 -4.196 11.968 1.00 97.50 91 ARG A C 1
ATOM 722 O O . ARG A 1 91 ? -11.881 -5.252 11.328 1.00 97.50 91 ARG A O 1
ATOM 729 N N . THR A 1 92 ? -11.435 -4.037 13.174 1.00 96.50 92 THR A N 1
ATOM 730 C CA . THR A 1 92 ? -10.613 -5.035 13.852 1.00 96.50 92 THR A CA 1
ATOM 731 C C . THR A 1 92 ? -11.120 -5.299 15.263 1.00 96.50 92 THR A C 1
ATOM 733 O O . THR A 1 92 ? -11.838 -4.493 15.848 1.00 96.50 92 THR A O 1
ATOM 736 N N . GLU A 1 93 ? -10.771 -6.464 15.795 1.00 94.75 93 GLU A N 1
ATOM 737 C CA . GLU A 1 93 ? -11.025 -6.855 17.178 1.00 94.75 93 GLU A CA 1
ATOM 738 C C . GLU A 1 93 ? -9.699 -7.211 17.855 1.00 94.75 93 GLU A C 1
ATOM 740 O O . GLU A 1 93 ? -8.897 -7.963 17.293 1.00 94.75 93 GLU A O 1
ATOM 745 N N . VAL A 1 94 ? -9.483 -6.687 19.061 1.00 92.50 94 VAL A N 1
ATOM 746 C CA . VAL A 1 94 ? -8.356 -7.029 19.936 1.00 92.50 94 VAL A CA 1
ATOM 747 C C . VAL A 1 94 ? -8.838 -7.079 21.383 1.00 92.50 94 VAL A C 1
ATOM 749 O O . VAL A 1 94 ? -9.517 -6.166 21.849 1.00 92.50 94 VAL A O 1
ATOM 752 N N . ASP A 1 95 ? -8.547 -8.173 22.086 1.00 89.56 95 ASP A N 1
ATOM 753 C CA . ASP A 1 95 ? -8.962 -8.397 23.481 1.00 89.56 95 ASP A CA 1
ATOM 754 C C . ASP A 1 95 ? -10.464 -8.144 23.743 1.00 89.56 95 ASP A C 1
ATOM 756 O O . ASP A 1 95 ? -10.858 -7.588 24.769 1.00 89.56 95 ASP A O 1
ATOM 760 N N . GLY A 1 96 ? -11.320 -8.522 22.785 1.00 88.06 96 GLY A N 1
ATOM 761 C CA . GLY A 1 96 ? -12.776 -8.339 22.858 1.00 88.06 96 GLY A CA 1
ATOM 762 C C . GLY A 1 96 ? -13.264 -6.905 22.617 1.00 88.06 96 GLY A C 1
ATOM 763 O O . GLY A 1 96 ? -14.464 -6.651 22.699 1.00 88.06 96 GLY A O 1
ATOM 764 N N . LYS A 1 97 ? -12.365 -5.966 22.303 1.00 91.31 97 LYS A N 1
ATOM 765 C CA . LYS A 1 97 ? -12.701 -4.594 21.908 1.00 91.31 97 LYS A CA 1
ATOM 766 C C . LYS A 1 97 ? -12.642 -4.462 20.399 1.00 91.31 97 LYS A C 1
ATOM 768 O O . LYS A 1 97 ? -11.705 -4.946 19.770 1.00 91.31 97 LYS A O 1
ATOM 773 N N . THR A 1 98 ? -13.635 -3.785 19.835 1.00 94.69 98 THR A N 1
ATOM 774 C CA . THR A 1 98 ? -13.673 -3.482 18.404 1.00 94.69 98 THR A CA 1
ATOM 775 C C . THR A 1 98 ? -13.171 -2.064 18.153 1.00 94.69 98 THR A C 1
ATOM 777 O O . THR A 1 98 ? -13.522 -1.133 18.877 1.00 94.69 98 THR A O 1
ATOM 780 N N . GLU A 1 99 ? -12.356 -1.899 17.121 1.00 94.75 99 GLU A N 1
ATOM 781 C CA . GLU A 1 99 ? -11.932 -0.598 16.610 1.00 94.75 99 GLU A CA 1
ATOM 782 C C . GLU A 1 99 ? -12.055 -0.566 15.084 1.00 94.75 99 GLU A C 1
ATOM 784 O O . GLU A 1 99 ? -12.101 -1.602 14.415 1.00 94.75 99 GLU A O 1
ATOM 789 N N . THR A 1 100 ? -12.109 0.635 14.521 1.00 96.69 100 THR A N 1
ATOM 790 C CA . THR A 1 100 ? -11.984 0.864 13.085 1.00 96.69 100 THR A CA 1
ATOM 791 C C . THR A 1 100 ? -10.741 1.703 12.828 1.00 96.69 100 THR A C 1
ATOM 793 O O . THR A 1 100 ? -10.582 2.795 13.372 1.00 96.69 100 THR A O 1
ATOM 796 N N . ILE A 1 101 ? -9.851 1.186 11.985 1.00 97.06 101 ILE A N 1
ATOM 797 C CA . ILE A 1 101 ? -8.653 1.885 11.525 1.00 97.06 101 ILE A CA 1
ATOM 798 C C . ILE A 1 101 ? -8.925 2.397 10.116 1.00 97.06 101 ILE A C 1
ATOM 800 O O . ILE A 1 101 ? -9.255 1.617 9.219 1.00 97.06 101 ILE A O 1
ATOM 804 N N . TYR A 1 102 ? -8.770 3.699 9.916 1.00 97.69 102 TYR A N 1
ATOM 805 C CA . TYR A 1 102 ? -8.928 4.336 8.617 1.00 97.69 102 TYR A CA 1
ATOM 806 C C . TYR A 1 102 ? -7.559 4.656 8.038 1.00 97.69 102 TYR A C 1
ATOM 808 O O . TYR A 1 102 ? -6.722 5.268 8.697 1.00 97.69 102 TYR A O 1
ATOM 816 N N . PHE A 1 103 ? -7.354 4.266 6.789 1.00 97.56 103 PHE A N 1
ATOM 817 C CA . PHE A 1 103 ? -6.210 4.634 5.974 1.00 97.56 103 PHE A CA 1
ATOM 818 C C . PHE A 1 103 ? -6.729 5.509 4.840 1.00 97.56 103 PHE A C 1
ATOM 820 O O . PHE A 1 103 ? -7.589 5.078 4.082 1.00 97.56 103 PHE A O 1
ATOM 827 N N . ASN A 1 104 ? -6.180 6.705 4.685 1.00 96.44 104 ASN A N 1
ATOM 828 C CA . ASN A 1 104 ? -6.551 7.690 3.671 1.00 96.44 104 ASN A CA 1
ATOM 829 C C . ASN A 1 104 ? -5.397 7.894 2.671 1.00 96.44 104 ASN A C 1
ATOM 831 O O . ASN A 1 104 ? -4.864 9.002 2.559 1.00 96.44 104 ASN A O 1
ATOM 835 N N . PRO A 1 105 ? -4.900 6.828 2.013 1.00 93.19 105 PRO A N 1
ATOM 836 C CA . PRO A 1 105 ? -3.746 6.935 1.140 1.00 93.19 105 PRO A CA 1
ATOM 837 C C . PRO A 1 105 ? -4.058 7.771 -0.102 1.00 93.19 105 PRO A C 1
ATOM 839 O O . PRO A 1 105 ? -5.082 7.609 -0.765 1.00 93.19 105 PRO A O 1
ATOM 842 N N . GLN A 1 106 ? -3.090 8.594 -0.489 1.00 90.81 106 GLN A N 1
ATOM 843 C CA . GLN A 1 106 ? -3.098 9.285 -1.774 1.00 90.81 106 GLN A CA 1
ATOM 844 C C . GLN A 1 106 ? -2.303 8.491 -2.806 1.00 90.81 106 GLN A C 1
ATOM 846 O O . GLN A 1 106 ? -1.094 8.673 -2.950 1.00 90.81 106 GLN A O 1
ATOM 851 N N . LYS A 1 107 ? -2.963 7.601 -3.551 1.00 88.56 107 LYS A N 1
ATOM 852 C CA . LYS A 1 107 ? -2.311 6.821 -4.604 1.00 88.56 107 LYS A CA 1
ATOM 853 C C . LYS A 1 107 ? -2.291 7.602 -5.909 1.00 88.56 107 LYS A C 1
ATOM 855 O O . LYS A 1 107 ? -3.145 7.443 -6.772 1.00 88.56 107 LYS A O 1
ATOM 860 N N . LEU A 1 108 ? -1.248 8.407 -6.077 1.00 83.38 108 LEU A N 1
ATOM 861 C CA . LEU A 1 108 ? -1.058 9.307 -7.223 1.00 83.38 108 LEU A CA 1
ATOM 862 C C . LEU A 1 108 ? -0.627 8.600 -8.516 1.00 83.38 108 LEU A C 1
ATOM 864 O O . LEU A 1 108 ? -0.032 9.219 -9.392 1.00 83.38 108 LEU A O 1
ATOM 868 N N . ASN A 1 109 ? -0.854 7.289 -8.626 1.00 83.12 109 ASN A N 1
ATOM 869 C CA . ASN A 1 109 ? -0.373 6.483 -9.739 1.00 83.12 109 ASN A CA 1
ATOM 870 C C . ASN A 1 109 ? -0.905 5.035 -9.672 1.00 83.12 109 ASN A C 1
ATOM 872 O O . ASN A 1 109 ? -0.772 4.347 -8.657 1.00 83.12 109 ASN A O 1
ATOM 876 N N . SER A 1 110 ? -1.428 4.520 -10.789 1.00 83.06 110 SER A N 1
ATOM 877 C CA . SER A 1 110 ? -1.998 3.171 -10.905 1.00 83.06 110 SER A CA 1
ATOM 878 C C . SER A 1 110 ? -1.022 2.014 -10.656 1.00 83.06 110 SER A C 1
ATOM 880 O O . SER A 1 110 ? -1.471 0.967 -10.205 1.00 83.06 110 SER A O 1
ATOM 882 N N . TRP A 1 111 ? 0.284 2.174 -10.875 1.00 87.12 111 TRP A N 1
ATOM 883 C CA . TRP A 1 111 ? 1.274 1.099 -10.702 1.00 87.12 111 TRP A CA 1
ATOM 884 C C . TRP A 1 111 ? 2.058 1.157 -9.382 1.00 87.12 111 TRP A C 1
ATOM 886 O O . TRP A 1 111 ? 2.791 0.223 -9.084 1.00 87.12 111 TRP A O 1
ATOM 896 N N . ASN A 1 112 ? 1.928 2.212 -8.570 1.00 89.25 112 ASN A N 1
ATOM 897 C CA . ASN A 1 112 ? 2.623 2.291 -7.278 1.00 89.25 112 ASN A CA 1
ATOM 898 C C . ASN A 1 112 ? 2.107 1.206 -6.311 1.00 89.25 112 ASN A C 1
ATOM 900 O O . ASN A 1 112 ? 0.905 0.937 -6.257 1.00 89.25 112 ASN A O 1
ATOM 904 N N . ARG A 1 113 ? 3.005 0.596 -5.536 1.00 92.31 113 ARG A N 1
ATOM 905 C CA . ARG A 1 113 ? 2.646 -0.234 -4.385 1.00 92.31 113 ARG A CA 1
ATOM 906 C C . ARG A 1 113 ? 2.861 0.527 -3.088 1.00 92.31 113 ARG A C 1
ATOM 908 O O . ARG A 1 113 ? 3.986 0.923 -2.792 1.00 92.31 113 ARG A O 1
ATOM 915 N N . MET A 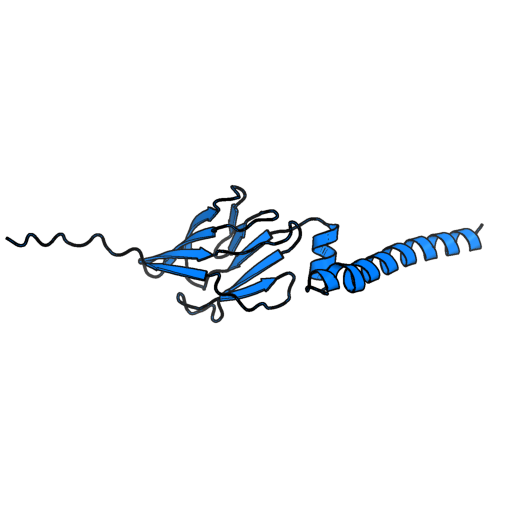1 114 ? 1.804 0.656 -2.297 1.00 95.12 114 MET A N 1
ATOM 916 C CA . MET A 1 114 ? 1.879 1.223 -0.955 1.00 95.12 114 MET A CA 1
ATOM 917 C C . MET A 1 114 ? 1.855 0.111 0.080 1.00 95.12 114 MET A C 1
ATOM 919 O O . MET A 1 114 ? 1.119 -0.863 -0.064 1.00 95.12 114 MET A O 1
ATOM 923 N N . LEU A 1 115 ? 2.662 0.251 1.120 1.00 96.00 115 LEU A N 1
ATOM 924 C CA . LEU A 1 115 ? 2.718 -0.681 2.231 1.00 96.00 115 LEU A CA 1
ATOM 925 C C . LEU A 1 115 ? 2.652 0.100 3.540 1.00 96.00 115 LEU A C 1
ATOM 927 O O . LEU A 1 115 ? 3.524 0.919 3.810 1.00 96.00 115 LEU A O 1
ATOM 931 N N . PHE A 1 116 ? 1.649 -0.202 4.355 1.00 97.94 116 PHE A N 1
ATOM 932 C CA . PHE A 1 116 ? 1.553 0.224 5.741 1.00 97.94 116 PHE A CA 1
ATOM 933 C C . PHE A 1 116 ? 1.938 -0.945 6.646 1.00 97.94 116 PHE A C 1
ATOM 935 O O . PHE A 1 116 ? 1.381 -2.041 6.533 1.00 97.94 116 PHE A O 1
ATOM 942 N N . VAL A 1 117 ? 2.898 -0.716 7.537 1.00 97.88 117 VAL A N 1
ATOM 943 C CA . VAL A 1 117 ? 3.310 -1.677 8.571 1.00 97.88 117 VAL A CA 1
ATOM 944 C C . VAL A 1 117 ? 3.269 -1.010 9.939 1.00 97.88 117 VAL A C 1
ATOM 946 O O . VAL A 1 117 ? 3.562 0.181 10.011 1.00 97.88 117 VAL A O 1
ATOM 949 N N . PRO A 1 118 ? 2.921 -1.729 11.016 1.00 97.38 118 PRO A N 1
ATOM 950 C CA . PRO A 1 118 ? 2.963 -1.157 12.350 1.00 97.38 118 PRO A CA 1
ATOM 951 C C . PRO A 1 118 ? 4.421 -0.895 12.736 1.00 97.38 118 PRO A C 1
ATOM 953 O O . PRO A 1 118 ? 5.300 -1.709 12.445 1.00 97.38 118 PRO A O 1
ATOM 956 N N . VAL A 1 119 ? 4.678 0.226 13.409 1.00 97.06 119 VAL A N 1
ATOM 957 C CA . VAL A 1 119 ? 6.014 0.571 13.926 1.00 97.06 119 VAL A CA 1
ATOM 958 C C . VAL A 1 119 ? 6.468 -0.467 14.958 1.00 97.06 119 VAL A C 1
ATOM 960 O O . VAL A 1 119 ? 7.632 -0.857 14.993 1.00 97.06 119 VAL A O 1
ATOM 963 N N . ASN A 1 120 ? 5.531 -0.949 15.774 1.00 96.62 120 ASN A N 1
ATOM 964 C CA . ASN A 1 120 ? 5.707 -2.031 16.728 1.00 96.62 120 ASN A CA 1
ATOM 965 C C . ASN A 1 120 ? 4.604 -3.084 16.513 1.00 96.62 120 ASN A C 1
ATOM 967 O O . ASN A 1 120 ? 3.465 -2.854 16.917 1.00 96.62 120 ASN A O 1
ATOM 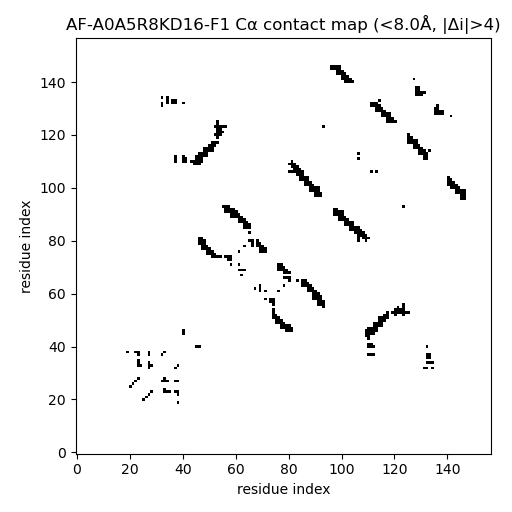971 N N . PRO A 1 121 ? 4.918 -4.243 15.909 1.00 95.00 121 PRO A N 1
ATOM 972 C CA . PRO A 1 121 ? 3.936 -5.292 15.644 1.00 95.00 121 PRO A CA 1
ATOM 973 C C . PRO A 1 121 ? 3.246 -5.841 16.893 1.00 95.00 121 PRO A C 1
ATOM 975 O O . PRO A 1 121 ? 2.110 -6.279 16.802 1.00 95.00 121 PRO A O 1
ATOM 978 N N . SER A 1 122 ? 3.889 -5.799 18.060 1.00 94.06 122 SER A N 1
ATOM 979 C CA . SER A 1 122 ? 3.320 -6.327 19.306 1.00 94.06 122 SER A CA 1
ATOM 980 C C . SER A 1 122 ? 2.413 -5.337 20.041 1.00 94.06 122 SER A C 1
ATOM 982 O O . SER A 1 122 ? 1.830 -5.698 21.059 1.00 94.06 122 SER A O 1
ATOM 984 N N . ASP A 1 123 ? 2.313 -4.094 19.565 1.00 93.62 123 ASP A N 1
ATOM 985 C CA . ASP A 1 123 ? 1.445 -3.068 20.137 1.00 93.62 123 ASP A CA 1
ATOM 986 C C . ASP A 1 123 ? 0.199 -2.878 19.253 1.00 93.62 123 ASP A C 1
ATOM 988 O O . ASP A 1 123 ? 0.302 -2.319 18.155 1.00 93.62 123 ASP A O 1
ATOM 992 N N . PRO A 1 124 ? -0.999 -3.284 19.715 1.00 90.19 124 PRO A N 1
ATOM 993 C CA . PRO A 1 124 ? -2.238 -3.086 18.973 1.00 90.19 124 PRO A CA 1
ATOM 994 C C . PRO A 1 124 ? -2.495 -1.626 18.602 1.00 90.19 124 PRO A C 1
ATOM 996 O O . PRO A 1 124 ? -3.115 -1.370 17.574 1.00 90.19 124 PRO A O 1
ATOM 999 N N . GLN A 1 125 ? -1.998 -0.666 19.386 1.00 90.62 125 GLN A N 1
ATOM 1000 C CA . GLN A 1 125 ? -2.184 0.768 19.162 1.00 90.62 125 GLN A CA 1
ATOM 1001 C C . GLN A 1 125 ? -1.027 1.421 18.399 1.00 90.62 125 GLN A C 1
ATOM 1003 O O . GLN A 1 125 ? -0.984 2.644 18.262 1.00 90.62 125 GLN A O 1
ATOM 1008 N N . SER A 1 126 ? -0.119 0.617 17.837 1.00 93.50 126 SER A N 1
ATOM 1009 C CA . SER A 1 126 ? 1.060 1.132 17.154 1.00 93.50 126 SER A CA 1
ATOM 1010 C C . SER A 1 126 ? 0.719 2.091 16.009 1.00 93.50 126 SER A C 1
ATOM 1012 O O . SER A 1 126 ? -0.211 1.869 15.226 1.00 93.50 126 SER A O 1
ATOM 1014 N N . ALA A 1 127 ? 1.512 3.153 15.873 1.00 95.81 127 ALA A N 1
ATOM 1015 C CA . ALA A 1 127 ? 1.526 3.954 14.657 1.00 95.81 127 ALA A CA 1
ATOM 1016 C C . ALA A 1 127 ? 1.959 3.100 13.451 1.00 95.81 127 ALA A C 1
ATOM 1018 O O . ALA A 1 127 ? 2.444 1.978 13.601 1.00 95.81 127 ALA A O 1
ATOM 1019 N N . TYR A 1 128 ? 1.810 3.642 12.246 1.00 97.94 128 TYR A N 1
ATOM 1020 C CA . TYR A 1 128 ? 2.209 2.961 11.018 1.00 97.94 128 TYR A CA 1
ATOM 1021 C C . TYR A 1 128 ? 3.405 3.654 10.372 1.00 97.94 128 TYR A C 1
ATOM 1023 O O . TYR A 1 128 ? 3.565 4.865 10.484 1.00 97.94 128 TYR A O 1
ATOM 1031 N N . THR A 1 129 ? 4.228 2.873 9.682 1.00 97.94 129 THR A N 1
ATOM 1032 C CA . THR A 1 129 ? 5.195 3.352 8.697 1.00 97.94 129 THR A CA 1
ATOM 1033 C C . THR A 1 129 ? 4.617 3.110 7.311 1.00 97.94 129 THR A C 1
ATOM 1035 O O . THR A 1 129 ? 4.136 2.009 7.017 1.00 97.94 129 THR A O 1
ATOM 1038 N N . LYS A 1 130 ? 4.691 4.122 6.444 1.00 96.88 130 LYS A N 1
ATOM 1039 C CA . LYS A 1 130 ? 4.268 4.042 5.045 1.00 96.88 130 LYS A CA 1
ATOM 1040 C C . LYS A 1 130 ? 5.477 3.884 4.134 1.00 96.88 130 LYS A C 1
ATOM 1042 O O . LYS A 1 130 ? 6.405 4.688 4.168 1.00 96.88 130 LYS A O 1
ATOM 1047 N N . PHE A 1 131 ? 5.421 2.894 3.257 1.00 94.81 131 PHE A N 1
ATOM 1048 C CA . PHE A 1 131 ? 6.352 2.720 2.152 1.00 94.81 131 PHE A CA 1
ATOM 1049 C C . PHE A 1 131 ? 5.613 2.857 0.830 1.00 94.81 131 PHE A C 1
ATOM 1051 O O . PHE A 1 131 ? 4.535 2.298 0.651 1.00 94.81 131 PHE A O 1
ATOM 1058 N N . GLU A 1 132 ? 6.227 3.536 -0.127 1.00 92.88 132 GLU A N 1
ATOM 1059 C CA . GLU A 1 132 ? 5.741 3.658 -1.495 1.00 92.88 132 GLU A CA 1
ATOM 1060 C C . GLU A 1 132 ? 6.831 3.160 -2.443 1.00 92.88 132 GLU A C 1
ATOM 1062 O O . GLU A 1 132 ? 7.940 3.697 -2.477 1.00 92.88 132 GLU A O 1
ATOM 1067 N N . ASN A 1 133 ? 6.549 2.068 -3.156 1.00 91.69 133 ASN A N 1
ATOM 1068 C CA . ASN A 1 133 ? 7.522 1.309 -3.946 1.00 91.69 133 ASN A CA 1
ATOM 1069 C C . ASN A 1 133 ? 8.844 1.021 -3.198 1.00 91.69 133 ASN A C 1
ATOM 1071 O O . ASN A 1 133 ? 9.929 1.090 -3.779 1.00 91.69 133 ASN A O 1
ATOM 1075 N N . GLY A 1 134 ? 8.754 0.718 -1.900 1.00 89.75 134 GLY A N 1
ATOM 1076 C CA . GLY A 1 134 ? 9.909 0.411 -1.049 1.00 89.75 134 GLY A CA 1
ATOM 1077 C C . GLY A 1 134 ? 10.641 1.628 -0.474 1.00 89.75 134 GLY A C 1
ATOM 1078 O O . GLY A 1 134 ? 11.589 1.446 0.281 1.00 89.75 134 GLY A O 1
ATOM 1079 N N . VAL A 1 135 ? 10.210 2.855 -0.782 1.00 91.75 135 VAL A N 1
ATOM 1080 C CA . VAL A 1 135 ? 10.747 4.079 -0.169 1.00 91.75 135 VAL A CA 1
ATOM 1081 C C . VAL A 1 135 ? 9.851 4.492 0.987 1.00 91.75 135 VAL A C 1
ATOM 1083 O O . VAL A 1 135 ? 8.653 4.684 0.788 1.00 91.75 135 VAL A O 1
ATOM 1086 N N . GLU A 1 136 ? 10.418 4.651 2.178 1.00 94.69 136 GLU A N 1
ATOM 1087 C CA . GLU A 1 136 ? 9.688 5.182 3.329 1.00 94.69 136 GLU A CA 1
ATOM 1088 C C . GLU A 1 136 ? 9.234 6.625 3.066 1.00 94.69 136 GLU A C 1
ATOM 1090 O O . GLU A 1 136 ? 9.991 7.446 2.536 1.00 94.69 136 GLU A O 1
ATOM 1095 N N . LYS A 1 137 ? 7.985 6.933 3.414 1.00 92.62 137 LYS A N 1
ATOM 1096 C CA . LYS A 1 137 ? 7.387 8.260 3.270 1.00 92.62 137 LYS A CA 1
ATOM 1097 C C . LYS A 1 137 ? 6.783 8.695 4.597 1.00 92.62 137 LYS A C 1
ATOM 1099 O O . LYS A 1 137 ? 6.089 7.927 5.2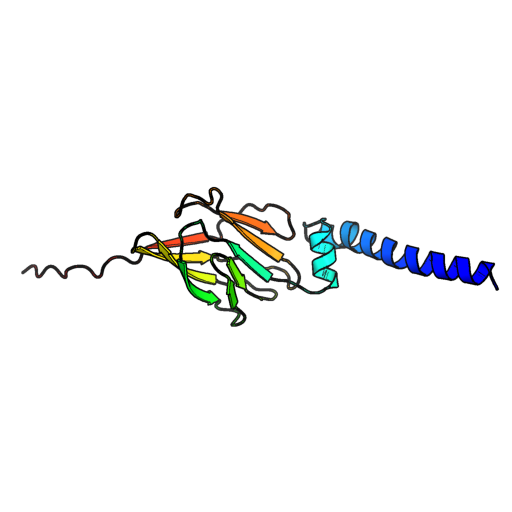59 1.00 92.62 137 LYS A O 1
ATOM 1104 N N . SER A 1 138 ? 7.000 9.962 4.939 1.00 93.12 138 SER A N 1
ATOM 1105 C CA . SER A 1 138 ? 6.204 10.619 5.975 1.00 93.12 138 SER A CA 1
ATOM 1106 C C . SER A 1 138 ? 4.732 10.623 5.560 1.00 93.12 138 SER A C 1
ATOM 1108 O O . SER A 1 138 ? 4.427 10.783 4.375 1.00 93.12 138 SER A O 1
ATOM 1110 N N . HIS A 1 139 ? 3.829 10.435 6.518 1.00 94.50 139 HIS A N 1
ATOM 1111 C CA . HIS A 1 139 ? 2.396 10.427 6.262 1.00 94.50 139 HIS A CA 1
ATOM 1112 C C . HIS A 1 139 ? 1.597 10.841 7.498 1.00 94.50 139 HIS A C 1
ATOM 1114 O O . HIS A 1 139 ? 2.070 10.753 8.629 1.00 94.50 139 HIS A O 1
ATOM 1120 N N . SER A 1 140 ? 0.348 11.230 7.260 1.00 93.69 140 SER A N 1
ATOM 1121 C CA . SER A 1 140 ? -0.684 11.433 8.285 1.00 93.69 140 SER A CA 1
ATOM 1122 C C . SER A 1 140 ? -1.973 10.690 7.923 1.00 93.69 140 SER A C 1
ATOM 1124 O O . SER A 1 140 ? -3.054 11.023 8.392 1.00 93.69 140 SER A O 1
ATOM 1126 N N . ASP A 1 141 ? -1.849 9.688 7.050 1.00 93.56 141 ASP A N 1
ATOM 1127 C CA . ASP A 1 141 ? -2.971 9.036 6.377 1.00 93.56 141 ASP A CA 1
ATOM 1128 C C . ASP A 1 141 ? -3.760 8.086 7.297 1.00 93.56 141 ASP A C 1
ATOM 1130 O O . ASP A 1 141 ? -4.746 7.516 6.849 1.00 93.56 141 ASP A O 1
ATOM 1134 N N . VAL A 1 142 ? -3.343 7.864 8.550 1.00 96.94 142 VAL A N 1
ATOM 1135 C CA . VAL A 1 142 ? -3.919 6.822 9.417 1.00 96.94 142 VAL A CA 1
ATOM 1136 C C . VAL A 1 142 ? -4.576 7.415 10.655 1.00 96.94 142 VAL A C 1
ATOM 1138 O O . VAL A 1 142 ? -3.931 8.130 11.420 1.00 96.94 142 VAL A O 1
ATOM 1141 N N . THR A 1 143 ? -5.840 7.064 10.881 1.00 96.19 143 THR A N 1
ATOM 1142 C CA . THR A 1 143 ? -6.607 7.413 12.085 1.00 96.19 143 THR A CA 1
ATOM 1143 C C . THR A 1 143 ? -7.313 6.180 12.649 1.00 96.19 143 THR A C 1
ATOM 1145 O O . THR A 1 143 ? -7.433 5.152 11.980 1.00 96.19 143 THR A O 1
ATOM 1148 N N . ARG A 1 144 ? -7.741 6.250 13.913 1.00 94.38 144 ARG A N 1
ATOM 1149 C CA . ARG A 1 144 ? -8.385 5.145 14.636 1.00 94.38 144 ARG A CA 1
ATOM 1150 C C . ARG A 1 144 ? -9.608 5.652 15.386 1.00 94.38 144 ARG A C 1
ATOM 1152 O O . ARG A 1 144 ? -9.544 6.711 16.006 1.00 94.38 144 ARG A O 1
ATOM 1159 N N . GLU A 1 145 ? -10.676 4.868 15.373 1.00 93.56 145 GLU A N 1
ATOM 1160 C CA . GLU A 1 145 ? -11.886 5.091 16.162 1.00 93.56 145 GLU A CA 1
ATOM 1161 C C . GLU A 1 145 ? -12.207 3.817 16.945 1.00 93.56 145 GLU A C 1
ATOM 1163 O O . GLU A 1 145 ? -12.290 2.733 16.371 1.00 93.56 145 GLU A O 1
ATOM 1168 N N . I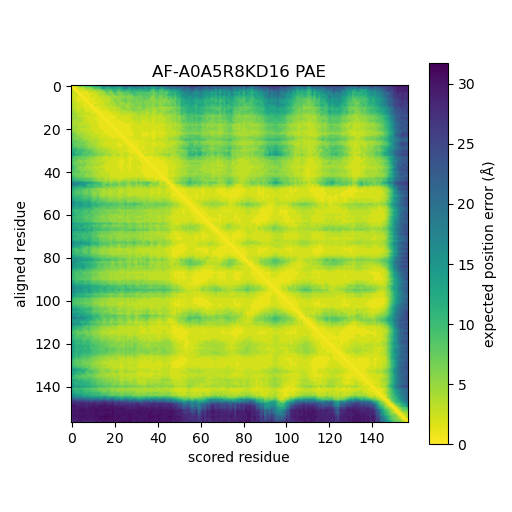LE A 1 146 ? -12.365 3.934 18.263 1.00 87.88 146 ILE A N 1
ATOM 1169 C CA . ILE A 1 146 ? -12.760 2.810 19.117 1.00 87.88 146 ILE A CA 1
ATOM 1170 C C . ILE A 1 146 ? -14.285 2.790 19.180 1.00 87.88 146 ILE A C 1
ATOM 1172 O O . ILE A 1 146 ? -14.893 3.815 19.507 1.00 87.88 146 ILE A O 1
ATOM 1176 N N . ASP A 1 147 ? -14.895 1.633 18.914 1.00 80.44 147 ASP A N 1
ATOM 1177 C CA . ASP A 1 147 ? -16.335 1.467 19.092 1.00 80.44 147 ASP A CA 1
ATOM 1178 C C . ASP A 1 147 ? -16.624 1.640 20.594 1.00 80.44 147 ASP A C 1
ATOM 1180 O O . ASP A 1 147 ? -16.247 0.815 21.428 1.00 80.44 147 ASP A O 1
ATOM 1184 N N . SER A 1 148 ? -17.239 2.766 20.961 1.00 62.72 148 SER A N 1
ATOM 1185 C CA . SER A 1 148 ? -17.679 3.001 22.337 1.00 62.72 148 SER A CA 1
ATOM 1186 C C . SER A 1 148 ? -18.789 1.999 22.656 1.00 62.72 148 SER A C 1
ATOM 1188 O O . SER A 1 148 ? -19.664 1.784 21.814 1.00 62.72 148 SER A O 1
ATOM 1190 N N . GLU A 1 149 ? -18.796 1.404 23.855 1.00 55.41 149 GLU A N 1
ATOM 1191 C CA . GLU A 1 149 ? -19.962 0.633 24.306 1.00 55.41 149 GLU A CA 1
ATOM 1192 C C . GLU A 1 149 ? -21.233 1.484 24.128 1.00 55.41 149 GLU A C 1
ATOM 1194 O O . GLU A 1 149 ? -21.194 2.693 24.393 1.00 55.41 149 GLU A O 1
ATOM 1199 N N . PRO A 1 150 ? -22.365 0.904 23.683 1.00 48.91 150 PRO A N 1
ATOM 1200 C CA . PRO A 1 150 ? -23.626 1.625 23.655 1.00 48.91 150 PRO A CA 1
ATOM 1201 C C . PRO A 1 150 ? -23.933 2.075 25.083 1.00 48.91 150 PRO A C 1
ATOM 1203 O O . PRO A 1 150 ? -24.221 1.258 25.957 1.00 48.91 150 PRO A O 1
ATOM 1206 N N . GLY A 1 151 ? -23.799 3.379 25.324 1.00 47.28 151 GLY A N 1
ATOM 1207 C CA . GLY A 1 151 ? -23.930 3.961 26.647 1.00 47.28 151 GLY A CA 1
ATOM 1208 C C . GLY A 1 151 ? -25.232 3.531 27.307 1.00 47.28 151 GLY A C 1
ATOM 1209 O O . GLY A 1 151 ? -26.307 3.599 26.706 1.00 47.28 151 GLY A O 1
ATOM 1210 N N . SER A 1 152 ? -25.130 3.132 28.575 1.00 46.56 152 SER A N 1
ATOM 1211 C CA . SER A 1 152 ? -26.258 3.155 29.491 1.00 46.56 152 SER A CA 1
ATOM 1212 C C . SER A 1 152 ? -26.881 4.549 29.417 1.00 46.56 152 SER A C 1
ATOM 1214 O O . SER A 1 152 ? -26.319 5.519 29.936 1.00 46.56 152 SER A O 1
ATOM 1216 N N . GLY A 1 153 ? -28.017 4.658 28.729 1.00 42.41 153 GLY A N 1
ATOM 1217 C CA . GLY A 1 153 ? -28.868 5.835 28.754 1.00 42.41 153 GLY A CA 1
ATOM 1218 C C . GLY A 1 153 ? -29.332 6.044 30.187 1.00 42.41 153 GLY A C 1
ATOM 1219 O O . GLY A 1 153 ? -30.322 5.460 30.623 1.00 42.41 153 GLY A O 1
ATOM 1220 N N . GLY A 1 154 ? -28.563 6.830 30.936 1.00 41.28 154 GLY A N 1
ATOM 1221 C CA . GLY A 1 154 ? -28.924 7.307 32.254 1.00 41.28 154 GLY A CA 1
ATOM 1222 C C . GLY A 1 154 ? -30.191 8.134 32.128 1.00 41.28 154 GLY A C 1
ATOM 1223 O O . GLY A 1 154 ? -30.155 9.291 31.724 1.00 41.28 154 GLY A O 1
ATOM 1224 N N . SER A 1 155 ? -31.313 7.509 32.472 1.00 55.44 155 SER A N 1
ATOM 1225 C CA . SER A 1 155 ? -32.545 8.179 32.861 1.00 55.44 155 SER A CA 1
ATOM 1226 C C . SER A 1 155 ? -32.217 9.181 33.973 1.00 55.44 155 SER A C 1
ATOM 1228 O O . SER A 1 155 ? -32.028 8.792 35.126 1.00 55.44 155 SER A O 1
ATOM 1230 N N . GLY A 1 156 ? -32.150 10.463 33.627 1.00 48.00 156 GLY A N 1
ATOM 1231 C CA . GLY A 1 156 ? -31.959 11.574 34.551 1.00 48.00 156 GLY A CA 1
ATOM 1232 C C . GLY A 1 156 ? -33.065 12.599 34.349 1.00 48.00 156 GLY A C 1
ATOM 1233 O O . GLY A 1 156 ? -33.050 13.312 33.356 1.00 48.00 156 GLY A O 1
ATOM 1234 N N . ARG A 1 157 ? -34.017 12.550 35.282 1.00 44.00 157 ARG A N 1
ATOM 1235 C CA . ARG A 1 157 ? -35.181 13.416 35.531 1.00 44.00 157 ARG A CA 1
ATOM 1236 C C . ARG A 1 157 ? -35.078 14.876 35.098 1.00 44.00 157 ARG A C 1
ATOM 1238 O O . ARG A 1 157 ? -34.031 15.493 35.383 1.00 44.00 157 ARG A O 1
#

Mean predicted aligned error: 6.88 Å

pLDDT: mean 89.47, std 11.65, range [41.28, 97.94]

Sequence (157 aa):
MRRVIYILLGLALLVPAAFLVFVRYSFMVSEGYPTWEAARNYLVRDGEIVTRLPDGQKVLSARCDDSDDIRIDGTKVITKIGYSWSTISIRTEVDGKTETIYFNPQKLNSWNRMLFVPVNPSDPQSAYTKFENGVEKSHSDVTREIDSEPGSGGSGR

Solvent-accessible surface area (backbone atoms only — not comparable to full-atom values): 8591 Å² total; per-residue (Å²): 112,72,67,60,52,53,51,53,54,48,47,67,52,47,53,58,52,51,50,54,50,43,40,20,72,53,56,26,43,79,74,73,38,67,29,71,56,32,39,49,20,53,75,70,58,57,22,31,40,36,39,41,56,22,56,81,43,41,68,77,49,75,48,44,80,79,35,88,51,66,48,77,58,77,46,31,39,39,36,48,46,53,65,46,79,38,50,36,42,36,33,32,35,44,96,91,42,48,34,36,40,38,36,47,52,73,34,91,38,43,26,54,33,36,38,36,37,38,75,38,44,85,36,78,84,44,58,71,45,42,25,46,34,83,43,79,46,92,80,82,42,68,50,78,48,70,66,70,75,85,70,82,80,74,87,73,133